Protein AF-A0A0D3DFD4-F1 (afdb_monomer_lite)

Foldseek 3Di:
DPPLLVVLVVLVPDPDDDDDDDLDLVSCCSNCVDVVRDWDWDQDPNDIDTDPDDSVVVSVVSVVVVVVVVVVVD

pLDDT: mean 74.61, std 7.07, range [51.38, 87.5]

Organism: NCBI:txid109376

Radius of gyration: 13.7 Å; chains: 1; bounding box: 34×23×43 Å

Sequence (74 aa):
MQTIDALADALDGFKGGVVLVSHDSRLISRVCEDEDKSEIWVVQDGTVTFFQGTFAEFKEELKREIKAEVDELS

InterPro domains:
  IPR027417 P-loop containing nucleoside triphosphate hydrolase [G3DSA:3.40.50.300] (1-74)
  IPR050611 ABCF protein [PTHR19211] (1-66)

Structure (mmCIF, N/CA/C/O backbone):
data_AF-A0A0D3DFD4-F1
#
_entry.id   AF-A0A0D3DFD4-F1
#
loop_
_atom_site.group_PDB
_atom_site.id
_atom_site.type_symbol
_atom_site.label_atom_id
_atom_site.label_alt_id
_atom_site.label_comp_id
_atom_site.label_asym_id
_atom_site.label_entity_id
_atom_site.label_seq_id
_atom_site.pdbx_PDB_ins_code
_atom_site.Cartn_x
_atom_site.Cartn_y
_atom_site.Cartn_z
_atom_site.occupancy
_atom_site.B_iso_or_equiv
_atom_site.auth_seq_id
_atom_site.auth_comp_id
_atom_site.auth_asym_id
_atom_site.auth_atom_id
_atom_site.pdbx_PDB_model_num
ATOM 1 N N . MET A 1 1 ? 14.965 -10.380 7.854 1.00 52.03 1 MET A N 1
ATOM 2 C CA . MET A 1 1 ? 14.660 -9.150 7.089 1.00 52.03 1 MET A CA 1
ATOM 3 C C . MET A 1 1 ? 15.139 -9.309 5.643 1.00 52.03 1 MET A C 1
ATOM 5 O O . MET A 1 1 ? 16.050 -8.611 5.242 1.00 52.03 1 MET A O 1
ATOM 9 N N . GLN A 1 2 ? 14.610 -10.278 4.882 1.00 58.09 2 GLN A N 1
ATOM 10 C CA . GLN A 1 2 ? 15.026 -10.483 3.476 1.00 58.09 2 GLN A CA 1
ATOM 11 C C . GLN A 1 2 ? 13.854 -10.808 2.539 1.00 58.09 2 GLN A C 1
ATOM 13 O O . GLN A 1 2 ? 13.907 -10.468 1.368 1.00 58.09 2 GLN A O 1
ATOM 18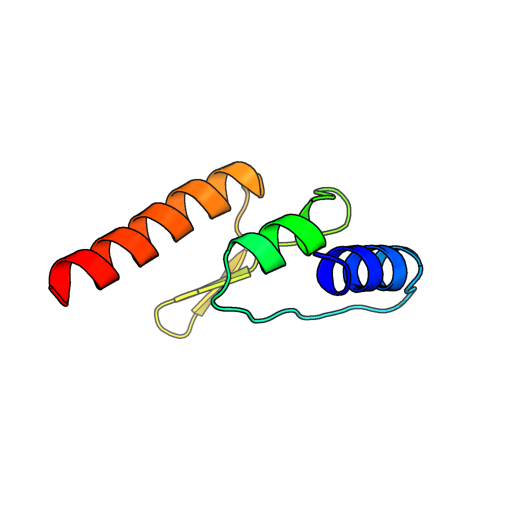 N N . THR A 1 3 ? 12.772 -11.414 3.036 1.00 69.25 3 THR A N 1
ATOM 19 C CA . THR A 1 3 ? 11.652 -11.839 2.178 1.00 69.25 3 THR A CA 1
ATOM 20 C C . THR A 1 3 ? 10.777 -10.684 1.693 1.00 69.25 3 THR A C 1
ATOM 22 O O . THR A 1 3 ? 10.245 -10.753 0.594 1.00 69.25 3 THR A O 1
ATOM 25 N N . ILE A 1 4 ? 10.619 -9.632 2.503 1.00 69.00 4 ILE A N 1
ATOM 26 C CA . ILE A 1 4 ? 9.749 -8.494 2.170 1.00 69.00 4 ILE A CA 1
ATOM 27 C C . ILE A 1 4 ? 10.390 -7.624 1.087 1.00 69.00 4 ILE A C 1
ATOM 29 O O . ILE A 1 4 ? 9.725 -7.310 0.109 1.00 69.00 4 ILE A O 1
ATOM 33 N N . ASP A 1 5 ? 11.675 -7.287 1.226 1.00 70.19 5 ASP A N 1
ATOM 34 C CA . ASP A 1 5 ? 12.403 -6.538 0.195 1.00 70.19 5 ASP A CA 1
ATOM 35 C C . ASP A 1 5 ? 12.466 -7.325 -1.119 1.00 70.19 5 ASP A C 1
ATOM 37 O O . ASP A 1 5 ? 12.120 -6.791 -2.163 1.00 70.19 5 ASP A O 1
ATOM 41 N N . ALA A 1 6 ? 12.756 -8.631 -1.064 1.00 75.25 6 ALA A N 1
ATOM 42 C CA . ALA A 1 6 ? 12.742 -9.477 -2.259 1.00 75.25 6 ALA A CA 1
ATOM 43 C C . ALA A 1 6 ? 11.362 -9.545 -2.940 1.00 75.25 6 ALA A C 1
ATOM 45 O O . ALA A 1 6 ? 11.281 -9.672 -4.160 1.00 75.25 6 ALA A O 1
ATOM 46 N N . LEU A 1 7 ? 10.275 -9.473 -2.163 1.00 73.12 7 LEU A N 1
ATOM 47 C CA . LEU A 1 7 ? 8.919 -9.398 -2.701 1.00 73.12 7 LEU A CA 1
ATOM 48 C C . LEU A 1 7 ? 8.652 -8.031 -3.340 1.00 73.12 7 LEU A C 1
ATOM 50 O O . LEU A 1 7 ? 8.081 -7.991 -4.422 1.00 73.12 7 LEU A O 1
ATOM 54 N N . ALA A 1 8 ? 9.083 -6.936 -2.711 1.00 72.31 8 ALA A N 1
ATOM 55 C CA . ALA A 1 8 ? 8.950 -5.591 -3.266 1.00 72.31 8 ALA A CA 1
ATOM 56 C C . ALA A 1 8 ? 9.712 -5.451 -4.597 1.00 72.31 8 ALA A C 1
ATOM 58 O O . ALA A 1 8 ? 9.125 -5.027 -5.587 1.00 72.31 8 ALA A O 1
ATOM 59 N N . ASP A 1 9 ? 10.962 -5.921 -4.666 1.00 76.56 9 ASP A N 1
ATOM 60 C CA . ASP A 1 9 ? 11.757 -5.943 -5.903 1.00 76.56 9 ASP A CA 1
ATOM 61 C C . ASP A 1 9 ? 11.099 -6.794 -7.006 1.00 76.56 9 ASP A C 1
ATOM 63 O O . ASP A 1 9 ? 11.078 -6.421 -8.181 1.00 76.56 9 ASP A O 1
ATOM 67 N N . ALA A 1 10 ? 10.531 -7.950 -6.645 1.00 78.81 10 ALA A N 1
ATOM 68 C CA . ALA A 1 10 ? 9.826 -8.805 -7.599 1.00 78.81 10 ALA A CA 1
ATOM 69 C C . ALA A 1 10 ? 8.535 -8.155 -8.124 1.00 78.81 10 ALA A C 1
ATOM 71 O O . ALA A 1 10 ? 8.181 -8.355 -9.288 1.00 78.81 10 ALA A O 1
ATOM 72 N N . LEU A 1 11 ? 7.843 -7.391 -7.274 1.00 76.38 11 LEU A N 1
ATOM 73 C CA . LEU A 1 11 ? 6.645 -6.636 -7.634 1.00 76.38 11 LEU A CA 1
ATOM 74 C C . LEU A 1 11 ? 6.979 -5.431 -8.519 1.00 76.38 11 LEU A C 1
ATOM 76 O O . LEU A 1 11 ? 6.238 -5.175 -9.463 1.00 76.38 11 LEU A O 1
ATOM 80 N N . ASP A 1 12 ? 8.112 -4.759 -8.300 1.00 73.88 12 ASP A N 1
ATOM 81 C CA . ASP A 1 12 ? 8.546 -3.630 -9.135 1.00 73.88 12 ASP A CA 1
ATOM 82 C C . ASP A 1 12 ? 8.777 -4.042 -10.602 1.00 73.88 12 ASP A C 1
ATOM 84 O O . ASP A 1 12 ? 8.404 -3.332 -11.539 1.00 73.88 12 ASP A O 1
ATOM 88 N N . GLY A 1 13 ? 9.323 -5.244 -10.813 1.00 76.06 13 GLY A N 1
ATOM 89 C CA . GLY A 1 13 ? 9.506 -5.836 -12.142 1.00 76.06 13 GLY A CA 1
ATOM 90 C C . GLY A 1 13 ? 8.249 -6.483 -12.741 1.00 76.06 13 GLY A C 1
ATOM 91 O O . GLY A 1 13 ? 8.275 -6.925 -13.898 1.00 76.06 13 GLY A O 1
ATOM 92 N N . PHE A 1 14 ? 7.154 -6.579 -11.985 1.00 80.19 14 PHE A N 1
ATOM 93 C CA . PHE A 1 14 ? 5.943 -7.268 -12.412 1.00 80.19 14 PHE A CA 1
ATOM 94 C C . PHE A 1 14 ? 5.046 -6.343 -13.240 1.00 80.19 14 PHE A C 1
ATOM 96 O O . PHE A 1 14 ? 4.570 -5.314 -12.782 1.00 80.19 14 PHE A O 1
ATOM 103 N N . LYS A 1 15 ? 4.767 -6.729 -14.490 1.00 75.94 15 LYS A N 1
ATOM 104 C CA . LYS A 1 15 ? 3.948 -5.929 -15.425 1.00 75.94 15 LYS A CA 1
ATOM 105 C C . LYS A 1 15 ? 2.432 -6.124 -15.277 1.00 75.94 15 LYS A C 1
ATOM 107 O O . LYS A 1 15 ? 1.680 -5.663 -16.134 1.00 75.94 15 LYS A O 1
ATOM 112 N N . GLY A 1 16 ? 1.984 -6.876 -14.275 1.00 81.19 16 GLY A N 1
ATOM 113 C CA . GLY A 1 16 ? 0.565 -7.113 -14.002 1.00 81.19 16 GLY A CA 1
ATOM 114 C C . GLY A 1 16 ? 0.067 -6.309 -12.801 1.00 81.19 16 GLY A C 1
ATOM 115 O O . GLY A 1 16 ? 0.844 -5.649 -12.123 1.00 81.19 16 GLY A O 1
ATOM 116 N N . GLY A 1 17 ? -1.233 -6.391 -12.519 1.00 80.31 17 GLY A N 1
ATOM 117 C CA . GLY A 1 17 ? -1.814 -5.827 -11.298 1.00 80.31 17 GLY A CA 1
ATOM 118 C C . GLY A 1 17 ? -1.697 -6.797 -10.124 1.00 80.31 17 GLY A C 1
ATOM 119 O O . GLY A 1 17 ? -1.881 -8.005 -10.298 1.00 80.31 17 GLY A O 1
ATOM 120 N N . VAL A 1 18 ? -1.418 -6.275 -8.931 1.00 80.50 18 VAL A N 1
ATOM 121 C CA . VAL A 1 18 ? -1.361 -7.050 -7.686 1.00 80.50 18 VAL A CA 1
ATOM 122 C C . VAL A 1 18 ? -2.289 -6.416 -6.665 1.00 80.50 18 VAL A C 1
ATOM 124 O O . VAL A 1 18 ? -2.249 -5.212 -6.444 1.00 80.50 18 VAL A O 1
ATOM 127 N N . VAL A 1 19 ? -3.123 -7.243 -6.035 1.00 82.75 19 VAL A N 1
ATOM 128 C CA . VAL A 1 19 ? -3.966 -6.830 -4.912 1.00 82.75 19 VAL A CA 1
ATOM 129 C C . VAL A 1 19 ? -3.359 -7.413 -3.647 1.00 82.75 19 VAL A C 1
ATOM 131 O O . VAL A 1 19 ? -3.317 -8.632 -3.475 1.00 82.75 19 VAL A O 1
ATOM 134 N N . LEU A 1 20 ? -2.863 -6.537 -2.777 1.00 77.31 20 LEU A N 1
ATOM 135 C CA . LEU A 1 20 ? -2.301 -6.912 -1.487 1.00 77.31 20 LEU A CA 1
ATOM 136 C C . LEU A 1 20 ? -3.333 -6.645 -0.390 1.00 77.31 20 LEU A C 1
ATOM 138 O O . LEU A 1 20 ? -3.780 -5.517 -0.216 1.00 77.31 20 LEU A O 1
ATOM 142 N N . VAL A 1 21 ? -3.664 -7.678 0.384 1.00 81.62 21 VAL A N 1
ATOM 143 C CA . VAL A 1 21 ? -4.460 -7.547 1.609 1.00 81.62 21 VAL A CA 1
ATOM 144 C C . VAL A 1 21 ? -3.602 -8.035 2.762 1.00 81.62 21 VAL A C 1
ATOM 146 O O . VAL A 1 21 ? -3.148 -9.179 2.769 1.00 81.62 21 VAL A O 1
ATOM 149 N N . SER A 1 22 ? -3.341 -7.156 3.722 1.00 76.19 22 SER A N 1
ATOM 150 C CA . SER A 1 22 ? -2.513 -7.472 4.880 1.00 76.19 22 SER A CA 1
ATOM 151 C C . SER A 1 22 ? -3.016 -6.729 6.108 1.00 76.19 22 SER A C 1
ATOM 153 O O . SER A 1 22 ? -3.538 -5.626 6.002 1.00 76.19 22 SER A O 1
ATOM 155 N N . HIS A 1 23 ? -2.819 -7.336 7.274 1.00 76.00 23 HIS A N 1
ATOM 156 C CA . HIS A 1 23 ? -2.973 -6.676 8.571 1.00 76.00 23 HIS A CA 1
ATOM 157 C C . HIS A 1 23 ? -1.642 -6.076 9.066 1.00 76.00 23 HIS A C 1
ATOM 159 O O . HIS A 1 23 ? -1.615 -5.325 10.037 1.00 76.00 23 HIS A O 1
ATOM 165 N N . ASP A 1 24 ? -0.515 -6.408 8.423 1.00 72.88 24 ASP A N 1
ATOM 166 C CA . ASP A 1 24 ? 0.806 -5.906 8.802 1.00 72.88 24 ASP A CA 1
ATOM 167 C C . ASP A 1 24 ? 1.127 -4.600 8.062 1.00 72.88 24 ASP A C 1
ATOM 169 O O . ASP A 1 24 ? 1.458 -4.589 6.872 1.00 72.88 24 ASP A O 1
ATOM 173 N N . SER A 1 25 ? 1.080 -3.491 8.799 1.00 69.75 25 SER A N 1
ATOM 174 C CA . SER A 1 25 ? 1.375 -2.150 8.286 1.00 69.75 25 SER A CA 1
ATOM 175 C C . SER A 1 25 ? 2.801 -1.985 7.745 1.00 69.75 25 SER A C 1
ATOM 177 O O . SER A 1 25 ? 3.027 -1.137 6.877 1.00 69.75 25 SER A O 1
ATOM 179 N N . ARG A 1 26 ? 3.780 -2.778 8.207 1.00 71.50 26 ARG A N 1
ATOM 180 C CA . ARG A 1 26 ? 5.164 -2.739 7.701 1.00 71.50 26 ARG A CA 1
ATOM 181 C C . ARG A 1 26 ? 5.260 -3.372 6.322 1.00 71.50 26 ARG A C 1
ATOM 183 O O . ARG A 1 26 ? 5.986 -2.844 5.486 1.00 71.50 26 ARG A O 1
ATOM 190 N N . LEU A 1 27 ? 4.518 -4.455 6.080 1.00 73.62 27 LEU A N 1
ATOM 191 C CA . LEU A 1 27 ? 4.454 -5.096 4.766 1.00 73.62 27 LEU A CA 1
ATOM 192 C C . LEU A 1 27 ? 3.840 -4.149 3.733 1.00 73.62 27 LEU A C 1
ATOM 194 O O . LEU A 1 27 ? 4.446 -3.910 2.693 1.00 73.62 27 LEU A O 1
ATOM 198 N N . ILE A 1 28 ? 2.681 -3.568 4.058 1.00 76.44 28 ILE A N 1
ATOM 199 C CA . ILE A 1 28 ? 1.989 -2.628 3.167 1.00 76.44 28 ILE A CA 1
ATOM 200 C C . ILE A 1 28 ? 2.895 -1.426 2.886 1.00 76.44 28 ILE A C 1
ATOM 202 O O . ILE A 1 28 ? 3.065 -1.054 1.737 1.00 76.44 28 ILE A O 1
ATOM 206 N N . SER A 1 29 ? 3.581 -0.896 3.907 1.00 74.88 29 SER A N 1
ATOM 207 C CA . SER A 1 29 ? 4.504 0.231 3.713 1.00 74.88 29 SER A CA 1
ATOM 208 C C . SER A 1 29 ? 5.648 -0.035 2.762 1.00 74.88 29 SER A C 1
ATOM 210 O O . SER A 1 29 ? 6.123 0.898 2.134 1.00 74.88 29 SER A O 1
ATOM 212 N N . ARG A 1 30 ? 6.136 -1.273 2.716 1.00 76.19 30 ARG A N 1
ATOM 213 C CA . ARG A 1 30 ? 7.294 -1.608 1.896 1.00 76.19 30 ARG A CA 1
ATOM 214 C C . ARG A 1 30 ? 6.901 -1.888 0.452 1.00 76.19 30 ARG A C 1
ATOM 216 O O . ARG A 1 30 ? 7.658 -1.566 -0.450 1.00 76.19 30 ARG A O 1
ATOM 223 N N . VAL A 1 31 ? 5.729 -2.488 0.251 1.00 75.88 31 VAL A N 1
ATOM 224 C CA . VAL A 1 31 ? 5.186 -2.774 -1.083 1.00 75.88 31 VAL A CA 1
ATOM 225 C C . VAL A 1 31 ? 4.582 -1.520 -1.717 1.00 75.88 31 VAL A C 1
ATOM 227 O O . VAL A 1 31 ? 4.708 -1.335 -2.920 1.00 75.88 31 VAL A O 1
ATOM 230 N N . CYS A 1 32 ? 3.974 -0.649 -0.910 1.00 73.38 32 CYS A N 1
ATOM 231 C CA . CYS A 1 32 ? 3.340 0.595 -1.342 1.00 73.38 32 CYS A CA 1
ATOM 232 C C . CYS A 1 32 ? 4.222 1.837 -1.118 1.00 73.38 32 CYS A C 1
ATOM 234 O O . CYS A 1 32 ? 3.701 2.935 -0.955 1.00 73.38 32 CYS A O 1
ATOM 236 N N . GLU A 1 33 ? 5.549 1.666 -1.050 1.00 70.25 33 GLU A N 1
ATOM 237 C CA . GLU A 1 33 ? 6.506 2.771 -0.848 1.00 70.25 33 GLU A CA 1
ATOM 238 C C . GLU A 1 33 ? 6.539 3.726 -2.057 1.00 70.25 33 GLU A C 1
ATOM 240 O O . GLU A 1 33 ? 6.820 4.912 -1.905 1.00 70.25 33 GLU A O 1
ATOM 245 N N . ASP A 1 34 ? 6.215 3.210 -3.245 1.00 72.38 34 ASP A N 1
ATOM 246 C CA . ASP A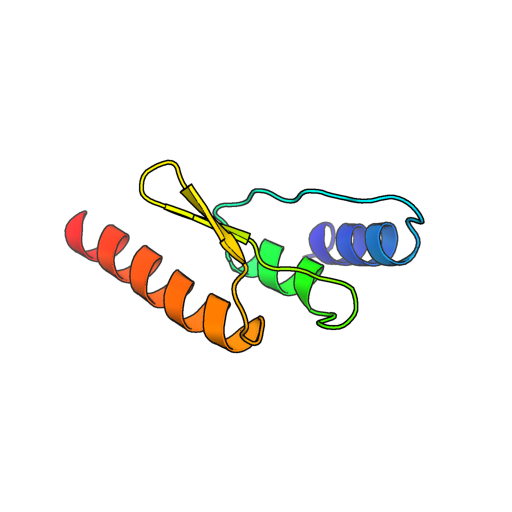 1 34 ? 6.146 3.956 -4.500 1.00 72.38 34 ASP A CA 1
ATOM 247 C C . ASP A 1 34 ? 4.703 4.445 -4.742 1.00 72.38 34 ASP A C 1
ATOM 249 O O . ASP A 1 34 ? 3.818 3.668 -5.121 1.00 72.38 34 ASP A O 1
ATOM 253 N N . GLU A 1 35 ? 4.461 5.730 -4.463 1.00 65.81 35 GLU A N 1
ATOM 254 C CA . GLU A 1 35 ? 3.137 6.375 -4.535 1.00 65.81 35 GLU A CA 1
ATOM 255 C C . GLU A 1 35 ? 2.620 6.538 -5.974 1.00 65.81 35 GLU A C 1
ATOM 257 O O . GLU A 1 35 ? 1.416 6.666 -6.180 1.00 65.81 35 GLU A O 1
ATOM 262 N N . ASP A 1 36 ? 3.499 6.476 -6.980 1.00 65.69 36 ASP A N 1
ATOM 263 C CA . ASP A 1 36 ? 3.113 6.533 -8.395 1.00 65.69 36 ASP A CA 1
ATOM 264 C C . ASP A 1 36 ? 2.587 5.182 -8.911 1.00 65.69 36 ASP A C 1
ATOM 266 O O . ASP A 1 36 ? 1.907 5.118 -9.939 1.00 65.69 36 ASP A O 1
ATOM 270 N N . LYS A 1 37 ? 2.900 4.086 -8.208 1.00 69.00 37 LYS A N 1
ATOM 271 C CA . LYS A 1 37 ? 2.525 2.715 -8.594 1.00 69.00 37 LYS A CA 1
ATOM 272 C C . LYS A 1 37 ? 1.495 2.070 -7.672 1.00 69.00 37 LYS A C 1
ATOM 274 O O . LYS A 1 37 ? 1.000 0.988 -7.990 1.00 69.00 37 LYS A O 1
ATOM 279 N N . SER A 1 38 ? 1.189 2.702 -6.542 1.00 71.31 38 SER A N 1
ATOM 280 C CA . SER A 1 38 ? 0.408 2.093 -5.466 1.00 71.31 38 SER A CA 1
ATOM 281 C C . SER A 1 38 ? -0.846 2.900 -5.168 1.00 71.31 38 SER A C 1
ATOM 283 O O . SER A 1 38 ? -0.779 4.065 -4.794 1.00 71.31 38 SER A O 1
ATOM 285 N N . GLU A 1 39 ? -2.001 2.254 -5.284 1.00 79.50 39 GLU A N 1
ATOM 286 C CA . GLU A 1 39 ? -3.301 2.846 -4.975 1.00 79.50 39 GLU A CA 1
ATOM 287 C C . GLU A 1 39 ? -3.853 2.278 -3.665 1.00 79.50 39 GLU A C 1
ATOM 289 O O . GLU A 1 39 ? -3.780 1.071 -3.418 1.00 79.50 39 GLU A O 1
ATOM 294 N N . ILE A 1 40 ? -4.451 3.135 -2.835 1.00 81.44 40 ILE A N 1
ATOM 295 C CA . ILE A 1 40 ? -5.009 2.741 -1.538 1.00 81.44 40 ILE A CA 1
ATOM 296 C C . ILE A 1 40 ? -6.530 2.713 -1.622 1.00 81.44 40 ILE A C 1
ATOM 298 O O . ILE A 1 40 ? -7.187 3.705 -1.945 1.00 81.44 40 ILE A O 1
ATOM 302 N N . TRP A 1 41 ? -7.083 1.553 -1.286 1.00 84.69 41 TRP A N 1
ATOM 303 C CA . TRP A 1 41 ? -8.514 1.292 -1.290 1.00 84.69 41 TRP A CA 1
ATOM 304 C C . TRP A 1 41 ? -8.940 0.923 0.125 1.00 84.69 41 TRP A C 1
ATOM 306 O O . TRP A 1 41 ? -8.444 -0.050 0.696 1.00 84.69 41 TRP A O 1
ATOM 316 N N . VAL A 1 42 ? -9.853 1.707 0.690 1.00 82.12 42 VAL A N 1
ATOM 317 C CA . VAL A 1 42 ? -10.387 1.495 2.035 1.00 82.12 42 VAL A CA 1
ATOM 318 C C . VAL A 1 42 ? -11.726 0.791 1.914 1.00 82.12 42 VAL A C 1
ATOM 320 O O . VAL A 1 42 ? -12.594 1.203 1.145 1.00 82.12 42 VAL A O 1
ATOM 323 N N . VAL A 1 43 ? -11.885 -0.299 2.660 1.00 83.31 43 VAL A N 1
ATOM 324 C CA . VAL A 1 43 ? -13.133 -1.062 2.714 1.00 83.31 43 VAL A CA 1
ATOM 325 C C . VAL A 1 43 ? -13.753 -0.853 4.085 1.00 83.31 43 VAL A C 1
ATOM 327 O O . VAL A 1 43 ? -13.228 -1.348 5.078 1.00 83.31 43 VAL A O 1
ATOM 330 N N . GLN A 1 44 ? -14.876 -0.143 4.136 1.00 78.69 44 GLN A N 1
ATOM 331 C CA . GLN A 1 44 ? -15.600 0.132 5.375 1.00 78.69 44 GLN A CA 1
ATOM 332 C C . GLN A 1 44 ? -17.110 0.103 5.123 1.00 78.69 44 GLN A C 1
ATOM 334 O O . GLN A 1 44 ? -17.571 0.491 4.051 1.00 78.69 44 GLN A O 1
ATOM 339 N N . ASP A 1 45 ? -17.887 -0.405 6.086 1.00 79.88 45 ASP A N 1
ATOM 340 C CA . ASP A 1 45 ? -19.358 -0.477 6.007 1.00 79.88 45 ASP A CA 1
ATOM 341 C C . ASP A 1 45 ? -19.883 -1.116 4.701 1.00 79.88 45 ASP A C 1
ATOM 343 O O . ASP A 1 45 ? -20.887 -0.708 4.117 1.00 79.88 45 ASP A O 1
ATOM 347 N N . GLY A 1 46 ? -19.167 -2.128 4.196 1.00 86.06 46 GLY A N 1
ATOM 348 C CA . GLY A 1 46 ? -19.500 -2.820 2.944 1.00 86.06 46 GLY A CA 1
ATOM 349 C C . GLY A 1 46 ? -19.292 -1.989 1.670 1.00 86.06 46 GLY A C 1
ATOM 350 O O . GLY A 1 46 ? -19.656 -2.445 0.587 1.00 86.06 46 GLY A O 1
ATOM 351 N N . THR A 1 47 ? -18.700 -0.799 1.779 1.00 83.81 47 THR A N 1
ATOM 352 C CA . THR A 1 47 ? -18.372 0.089 0.661 1.00 83.81 47 THR A CA 1
ATOM 353 C C . THR A 1 47 ? -16.861 0.158 0.482 1.00 83.81 47 THR A C 1
ATOM 355 O O . THR A 1 47 ? -16.107 0.158 1.453 1.00 83.81 47 THR A O 1
ATOM 358 N N . VAL A 1 48 ? -16.411 0.215 -0.771 1.00 87.50 48 VAL A N 1
ATOM 359 C CA . VAL A 1 48 ? -15.002 0.440 -1.097 1.00 87.50 48 VAL A CA 1
ATOM 360 C C . VAL A 1 48 ? -14.834 1.880 -1.563 1.00 87.50 48 VAL A C 1
ATOM 362 O O . VAL A 1 48 ? -15.510 2.307 -2.501 1.00 87.50 48 VAL A O 1
ATOM 365 N N . THR A 1 49 ? -13.945 2.627 -0.919 1.00 86.31 49 THR A N 1
ATOM 366 C CA . THR A 1 49 ? -13.631 4.017 -1.255 1.00 86.31 49 THR A CA 1
ATOM 367 C C . THR A 1 49 ? -12.151 4.174 -1.574 1.00 86.31 49 THR A C 1
ATOM 369 O O . THR A 1 49 ? -11.287 3.489 -1.027 1.00 86.31 49 THR A O 1
ATOM 372 N N . PHE A 1 50 ? -11.859 5.078 -2.505 1.00 84.50 50 PHE A N 1
ATOM 373 C CA . PHE A 1 50 ? -10.487 5.423 -2.850 1.00 84.50 50 PHE A CA 1
ATOM 374 C C . PHE A 1 50 ? -9.948 6.446 -1.852 1.00 84.50 50 PHE A C 1
ATOM 376 O O . PHE A 1 50 ? -10.590 7.474 -1.613 1.00 84.50 50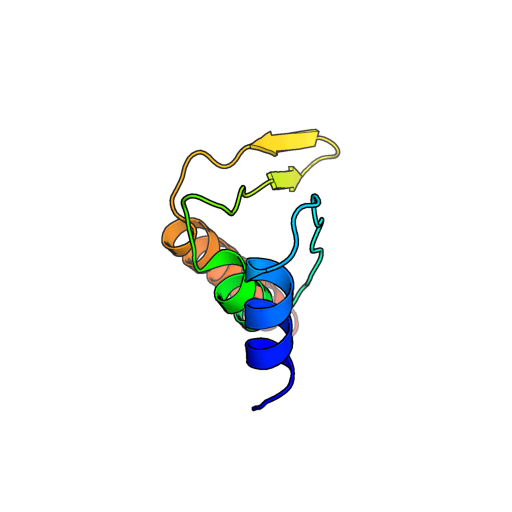 PHE A O 1
ATOM 383 N N . PHE A 1 51 ? -8.768 6.187 -1.297 1.00 82.62 51 PHE A N 1
ATOM 384 C CA . PHE A 1 51 ? -8.113 7.118 -0.388 1.00 82.62 51 PHE A CA 1
ATOM 385 C C . PHE A 1 51 ? -7.292 8.135 -1.192 1.00 82.62 51 PHE A C 1
ATOM 387 O O . PHE A 1 51 ? -6.266 7.796 -1.774 1.00 82.62 51 PHE A O 1
ATOM 394 N N . GLN A 1 52 ? -7.748 9.391 -1.247 1.00 72.19 52 GLN A N 1
ATOM 395 C CA . GLN A 1 52 ? -7.079 10.488 -1.972 1.00 72.19 52 GLN A CA 1
ATOM 396 C C . GLN A 1 52 ? -5.961 11.149 -1.146 1.00 72.19 52 GLN A C 1
ATOM 398 O O . GLN A 1 52 ? -5.884 12.373 -1.064 1.00 72.19 52 GLN A O 1
ATOM 403 N N . GLY A 1 53 ? -5.124 10.344 -0.501 1.00 73.75 53 GLY A N 1
ATOM 404 C CA . GLY A 1 53 ? -4.027 10.817 0.341 1.00 73.75 53 GLY A CA 1
ATOM 405 C C . GLY A 1 53 ? -2.754 10.019 0.108 1.00 73.75 53 GLY A C 1
ATOM 406 O O . GLY A 1 53 ? -2.751 9.017 -0.607 1.00 73.75 53 GLY A O 1
ATOM 407 N N . THR A 1 54 ? -1.668 10.476 0.720 1.00 75.06 54 THR A N 1
ATOM 408 C CA . THR A 1 54 ? -0.374 9.787 0.648 1.00 75.06 54 THR A CA 1
ATOM 409 C C . THR A 1 54 ? -0.403 8.477 1.429 1.00 75.06 54 THR A C 1
ATOM 411 O O . THR A 1 54 ? -1.142 8.322 2.411 1.00 75.06 54 THR A O 1
ATOM 414 N N . PHE A 1 55 ? 0.460 7.530 1.057 1.00 73.88 55 PHE A N 1
ATOM 415 C CA . PHE A 1 55 ? 0.601 6.291 1.824 1.00 73.88 55 PHE A CA 1
ATOM 416 C C . PHE A 1 55 ? 1.044 6.564 3.272 1.00 73.88 55 PHE A C 1
ATOM 418 O O . PHE A 1 55 ? 0.658 5.859 4.209 1.00 73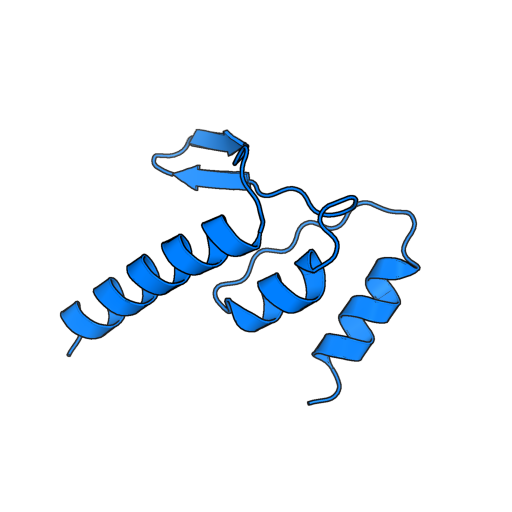.88 55 PHE A O 1
ATOM 425 N N . ALA A 1 56 ? 1.817 7.633 3.477 1.00 74.69 56 ALA A N 1
ATOM 426 C CA . ALA A 1 56 ? 2.221 8.091 4.798 1.00 74.69 56 ALA A CA 1
ATOM 427 C C . ALA A 1 56 ? 1.024 8.485 5.684 1.00 74.69 56 ALA A C 1
ATOM 429 O O . ALA A 1 56 ? 0.988 8.091 6.851 1.00 74.69 56 ALA A O 1
ATOM 430 N N . GLU A 1 57 ? 0.041 9.208 5.138 1.00 80.19 57 GLU A N 1
ATOM 431 C CA . GLU A 1 57 ? -1.183 9.593 5.854 1.00 80.19 57 GLU A CA 1
ATOM 432 C C . GLU A 1 57 ? -2.031 8.372 6.212 1.00 80.19 57 GLU A C 1
ATOM 434 O O . GLU A 1 57 ? -2.402 8.197 7.374 1.00 80.19 57 GLU A O 1
ATOM 439 N N . PHE A 1 58 ? -2.240 7.470 5.249 1.00 78.12 58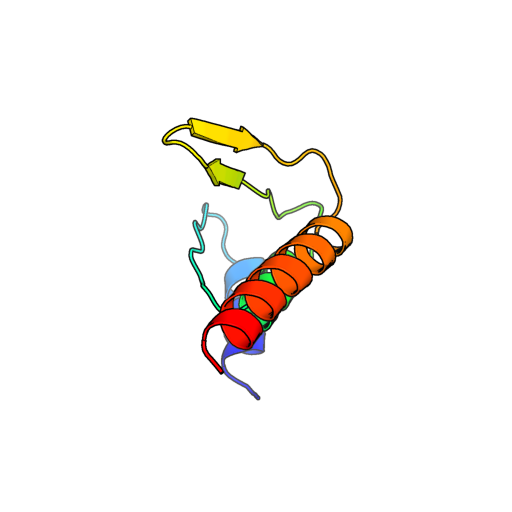 PHE A N 1
ATOM 440 C CA . PHE A 1 58 ? -2.973 6.225 5.483 1.00 78.12 58 PHE A CA 1
ATOM 441 C C . PHE A 1 58 ? -2.318 5.367 6.573 1.00 78.12 58 PHE A C 1
ATOM 443 O O . PHE A 1 58 ? -2.984 4.797 7.434 1.00 78.12 58 PHE A O 1
ATOM 450 N N . LYS A 1 59 ? -0.984 5.298 6.589 1.00 75.88 59 LYS A N 1
ATOM 451 C CA . LYS A 1 59 ? -0.229 4.544 7.595 1.00 75.88 59 LYS A CA 1
ATOM 452 C C . LYS A 1 59 ? -0.391 5.104 9.005 1.00 75.88 59 LYS A C 1
ATOM 454 O O . LYS A 1 59 ? -0.413 4.323 9.957 1.00 75.88 59 LYS A O 1
ATOM 459 N N . GLU A 1 60 ? -0.421 6.423 9.163 1.00 80.38 60 GLU A N 1
ATOM 460 C CA . GLU A 1 60 ? -0.612 7.063 10.470 1.00 80.38 60 GLU A CA 1
ATOM 461 C C . GLU A 1 60 ? -2.021 6.795 11.011 1.00 80.38 60 GLU A C 1
ATOM 463 O O . GLU A 1 60 ? -2.168 6.475 12.194 1.00 80.38 60 GLU A O 1
ATOM 468 N N . GLU A 1 61 ? -3.031 6.844 10.140 1.00 78.19 61 GLU A N 1
ATOM 469 C CA . GLU A 1 61 ? -4.422 6.520 10.469 1.00 78.19 61 GLU A CA 1
ATOM 470 C C . GLU A 1 61 ? -4.571 5.040 10.850 1.00 78.19 61 GLU A C 1
ATOM 472 O O . GLU A 1 61 ? -4.982 4.723 11.969 1.00 78.19 61 GLU A O 1
ATOM 477 N N . LEU A 1 62 ? -4.057 4.137 10.009 1.00 74.56 62 LEU A N 1
ATOM 478 C CA . LEU A 1 62 ? -4.088 2.694 10.241 1.00 74.56 62 LEU A CA 1
ATOM 479 C C . LEU A 1 62 ? -3.348 2.289 11.524 1.00 74.56 62 LEU A C 1
ATOM 481 O O . LEU A 1 62 ? -3.814 1.451 12.293 1.00 74.56 62 LEU A O 1
ATOM 485 N N . LYS A 1 63 ? -2.179 2.882 11.799 1.00 73.75 63 LYS A N 1
ATOM 486 C CA . LYS A 1 63 ? -1.459 2.638 13.059 1.00 73.75 63 LYS A CA 1
ATOM 487 C C . LYS A 1 63 ? -2.269 3.073 14.269 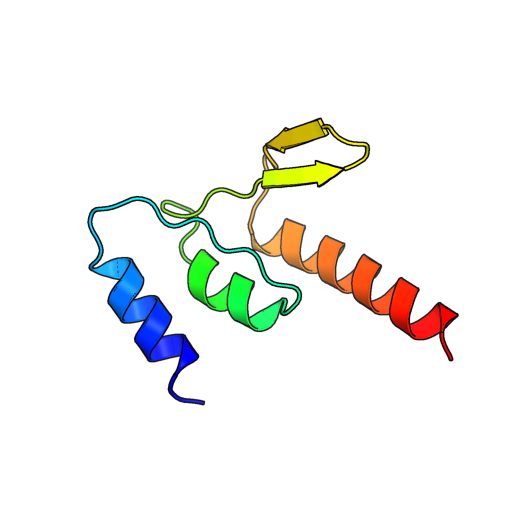1.00 73.75 63 LYS A C 1
ATOM 489 O O . LYS A 1 63 ? -2.142 2.448 15.320 1.00 73.75 63 LYS A O 1
ATOM 494 N N . ARG A 1 64 ? -3.015 4.171 14.155 1.00 78.31 64 ARG A N 1
ATOM 495 C CA . ARG A 1 64 ? -3.822 4.696 15.251 1.00 78.31 64 ARG A CA 1
ATOM 496 C C . ARG A 1 64 ? -5.003 3.769 15.532 1.00 78.31 64 ARG A C 1
ATOM 498 O O . ARG A 1 64 ? -5.221 3.467 16.700 1.00 78.31 64 ARG A O 1
ATOM 505 N N . GLU A 1 65 ? -5.670 3.263 14.498 1.00 72.44 65 GLU A N 1
ATOM 506 C CA . GLU A 1 65 ? -6.747 2.270 14.629 1.00 72.44 65 GLU A CA 1
ATOM 507 C C . GLU A 1 65 ? -6.248 0.950 15.221 1.00 72.44 65 GLU A C 1
ATOM 509 O O . GLU A 1 65 ? -6.745 0.518 16.258 1.00 72.44 65 GLU A O 1
ATOM 514 N N . ILE A 1 66 ? -5.191 0.359 14.648 1.00 70.81 66 ILE A N 1
ATOM 515 C CA . ILE A 1 66 ? -4.620 -0.902 15.152 1.00 70.81 66 ILE A CA 1
ATOM 516 C C . ILE A 1 66 ? -4.179 -0.751 16.610 1.00 70.81 66 ILE A C 1
ATOM 518 O O . ILE A 1 66 ? -4.366 -1.652 17.422 1.00 70.81 66 ILE A O 1
ATOM 522 N N . LYS A 1 67 ? -3.567 0.386 16.959 1.00 70.94 67 LYS A N 1
ATOM 523 C CA . LYS A 1 67 ? -3.121 0.629 18.331 1.00 70.94 67 LYS A CA 1
ATOM 524 C C . LYS A 1 67 ? -4.300 0.794 19.290 1.00 70.94 67 LYS A C 1
ATOM 526 O O . LYS A 1 67 ? -4.190 0.310 20.407 1.00 70.94 67 LYS A O 1
ATOM 531 N N . ALA A 1 68 ? -5.381 1.454 18.874 1.00 72.06 68 ALA A N 1
ATOM 532 C CA . ALA A 1 68 ? -6.581 1.611 19.692 1.00 72.06 68 ALA A CA 1
ATOM 533 C C . ALA A 1 68 ? -7.250 0.257 19.974 1.00 72.06 68 ALA A C 1
ATOM 535 O O . ALA A 1 68 ? -7.543 -0.040 21.126 1.00 72.06 68 ALA A O 1
ATOM 536 N N . GLU A 1 69 ? -7.381 -0.598 18.957 1.00 65.75 69 GLU A N 1
ATOM 537 C CA . GLU A 1 69 ? -7.996 -1.924 19.104 1.00 65.75 69 GLU A CA 1
ATOM 538 C C . GLU A 1 69 ? -7.164 -2.847 20.017 1.00 65.75 69 GLU A C 1
ATOM 540 O O . GLU A 1 69 ? -7.708 -3.587 20.833 1.00 65.75 69 GLU A O 1
ATOM 545 N N . VAL A 1 70 ? -5.829 -2.764 19.941 1.00 67.00 70 VAL A N 1
ATOM 546 C CA . VAL A 1 70 ? -4.918 -3.533 20.811 1.00 67.00 70 VAL A CA 1
ATOM 547 C C . VAL A 1 70 ? -4.959 -3.058 22.270 1.00 67.00 70 VAL A C 1
ATOM 549 O O . VAL A 1 70 ? -4.829 -3.890 23.166 1.00 67.00 70 VAL A O 1
ATOM 552 N N . ASP A 1 71 ? -5.140 -1.757 22.516 1.00 66.12 71 ASP A N 1
ATOM 553 C CA . ASP A 1 71 ? -5.240 -1.183 23.871 1.00 66.12 71 ASP A CA 1
ATOM 554 C C . ASP A 1 71 ? -6.594 -1.518 24.529 1.00 66.12 71 ASP A C 1
ATOM 556 O O . ASP A 1 71 ? -6.651 -1.744 25.733 1.00 66.12 71 ASP A O 1
ATOM 560 N N . GLU A 1 72 ? -7.684 -1.618 23.754 1.00 62.47 72 GLU A N 1
ATOM 561 C CA . GLU A 1 72 ? -9.011 -2.029 24.257 1.00 62.47 72 GLU A CA 1
ATOM 562 C C . GLU A 1 72 ? -9.102 -3.528 24.607 1.00 62.47 72 GLU A C 1
ATOM 564 O O . GLU A 1 72 ? -10.007 -3.950 25.330 1.00 62.47 72 GLU A O 1
ATOM 569 N N . LEU A 1 73 ? -8.160 -4.335 24.111 1.00 61.16 73 LEU A N 1
ATOM 570 C CA . LEU A 1 73 ? -8.037 -5.771 24.384 1.00 61.16 73 LEU A CA 1
ATOM 571 C C . LEU A 1 73 ? -7.087 -6.100 25.558 1.00 61.16 73 LEU A C 1
ATOM 573 O O . LEU A 1 73 ? -6.921 -7.287 25.865 1.00 61.16 73 LEU A O 1
ATOM 577 N N . SER A 1 74 ? -6.477 -5.096 26.212 1.00 51.38 74 SER A N 1
ATOM 578 C CA . SER A 1 74 ? -5.561 -5.248 27.364 1.00 51.38 74 SER A CA 1
ATOM 579 C C . SER A 1 74 ? -6.171 -4.790 28.686 1.00 51.38 74 SER A C 1
ATOM 581 O O . SER A 1 74 ? -5.966 -5.500 29.698 1.00 51.38 74 SER A O 1
#

Secondary structure (DSSP, 8-state):
--HHHHHHHHHHT--S------S-HHHHHHHS--TTT---EEEETTEEEE--S-HHHHHHHHHHHHHHHHHHT-